Protein AF-A0A6P0SXP2-F1 (afdb_monomer)

Structure (mmCIF, N/CA/C/O backbone):
data_AF-A0A6P0SXP2-F1
#
_entry.id   AF-A0A6P0SXP2-F1
#
loop_
_atom_site.group_PDB
_atom_site.id
_atom_site.type_symbol
_atom_site.label_atom_id
_atom_site.label_alt_id
_atom_site.label_comp_id
_atom_site.label_asym_id
_atom_site.label_entity_id
_atom_site.label_seq_id
_atom_site.pdbx_PDB_ins_code
_atom_site.Cartn_x
_atom_site.Cartn_y
_atom_site.Cartn_z
_atom_site.occupancy
_atom_site.B_iso_or_equiv
_atom_site.auth_seq_id
_atom_site.auth_comp_id
_atom_site.auth_asym_id
_atom_site.auth_atom_id
_atom_site.pdbx_PDB_model_num
ATOM 1 N N . MET A 1 1 ? 24.048 -11.506 -20.961 1.00 37.47 1 MET A N 1
ATOM 2 C CA . MET A 1 1 ? 23.8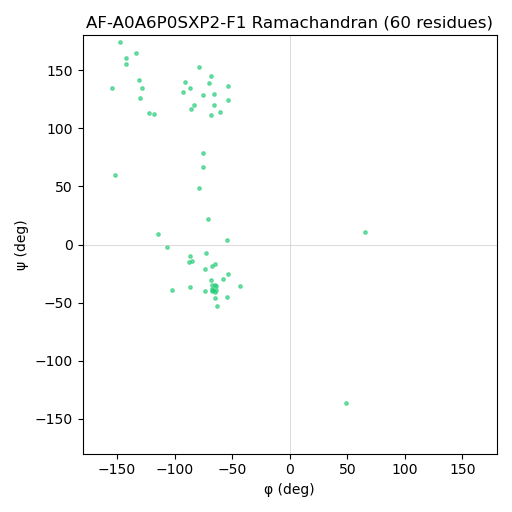22 -10.346 -20.072 1.00 37.47 1 MET A CA 1
ATOM 3 C C . MET A 1 1 ? 22.332 -10.058 -20.078 1.00 37.47 1 MET A C 1
ATOM 5 O O . MET A 1 1 ? 21.829 -9.555 -21.076 1.00 37.47 1 MET A O 1
ATOM 9 N N . ALA A 1 2 ? 21.602 -10.503 -19.055 1.00 41.53 2 ALA A N 1
ATOM 10 C CA . ALA A 1 2 ? 20.184 -10.181 -18.944 1.00 41.53 2 ALA A CA 1
ATOM 11 C C . ALA A 1 2 ? 20.081 -8.670 -18.715 1.00 41.53 2 ALA A C 1
ATOM 13 O O . ALA A 1 2 ? 20.670 -8.159 -17.764 1.00 41.53 2 ALA A O 1
ATOM 14 N N . LYS A 1 3 ? 19.407 -7.949 -19.618 1.00 45.75 3 LYS A N 1
ATOM 15 C CA . LYS A 1 3 ? 18.986 -6.573 -19.336 1.00 45.75 3 LYS A CA 1
ATOM 16 C C . LYS A 1 3 ? 18.203 -6.634 -18.022 1.00 45.75 3 LYS A C 1
ATOM 18 O O . LYS A 1 3 ? 17.266 -7.435 -17.979 1.00 45.75 3 LYS A O 1
ATOM 23 N N . PRO A 1 4 ? 18.565 -5.871 -16.976 1.00 49.97 4 PRO A N 1
ATOM 24 C CA . PRO A 1 4 ? 17.714 -5.802 -15.806 1.00 49.97 4 PRO A CA 1
ATOM 25 C C . PRO A 1 4 ? 16.395 -5.246 -16.327 1.00 49.97 4 PRO A C 1
ATOM 27 O O . PRO A 1 4 ? 16.354 -4.161 -16.912 1.00 49.97 4 PRO A O 1
ATOM 30 N N . VAL A 1 5 ? 15.344 -6.065 -16.277 1.00 46.03 5 VAL A N 1
ATOM 31 C CA . VAL A 1 5 ? 14.009 -5.617 -16.648 1.00 46.03 5 VAL A CA 1
ATOM 32 C C . VAL A 1 5 ? 13.555 -4.767 -15.472 1.00 46.03 5 VAL A C 1
ATOM 34 O O . VAL A 1 5 ? 12.853 -5.185 -14.565 1.00 46.03 5 VAL A O 1
ATOM 37 N N . ASP A 1 6 ? 14.071 -3.548 -15.455 1.00 52.81 6 ASP A N 1
ATOM 38 C CA . ASP A 1 6 ? 13.765 -2.518 -14.481 1.00 52.81 6 ASP A CA 1
ATOM 39 C C . ASP A 1 6 ? 12.421 -1.884 -14.858 1.00 52.81 6 ASP A C 1
ATOM 41 O O . ASP A 1 6 ? 12.234 -0.672 -14.958 1.00 52.81 6 ASP A O 1
ATOM 45 N N . ILE A 1 7 ? 11.427 -2.740 -15.112 1.00 54.06 7 ILE A N 1
ATOM 46 C CA . ILE A 1 7 ? 10.027 -2.359 -14.969 1.00 54.06 7 ILE A CA 1
ATOM 47 C C . ILE A 1 7 ? 9.815 -2.345 -13.452 1.00 54.06 7 ILE A C 1
ATOM 49 O O . ILE A 1 7 ? 9.195 -3.241 -12.887 1.00 54.06 7 ILE A O 1
ATOM 53 N N . GLY A 1 8 ? 10.487 -1.386 -12.802 1.00 68.31 8 GLY A N 1
ATOM 54 C CA . GLY A 1 8 ? 10.751 -1.369 -11.374 1.00 68.31 8 GLY A CA 1
ATOM 55 C C . GLY A 1 8 ? 9.453 -1.519 -10.612 1.00 68.31 8 GLY A C 1
ATOM 56 O O . GLY A 1 8 ? 8.454 -0.899 -10.974 1.00 68.31 8 GLY A O 1
ATOM 57 N N . SER A 1 9 ? 9.449 -2.353 -9.577 1.00 74.88 9 SER A N 1
ATOM 58 C CA . SER A 1 9 ? 8.274 -2.689 -8.766 1.00 74.88 9 SER A CA 1
ATOM 59 C C . SER A 1 9 ? 7.419 -1.465 -8.421 1.00 74.88 9 SER A C 1
ATOM 61 O O . SER A 1 9 ? 6.196 -1.536 -8.470 1.00 74.88 9 SER A O 1
ATOM 63 N N . LYS A 1 10 ? 8.048 -0.302 -8.197 1.00 77.75 10 LYS A N 1
ATOM 64 C CA . LYS A 1 10 ? 7.376 0.997 -8.024 1.00 77.75 10 LYS A CA 1
ATOM 65 C C . LYS A 1 10 ? 6.433 1.360 -9.169 1.00 77.75 10 LYS A C 1
ATOM 67 O O . LYS A 1 10 ? 5.313 1.785 -8.916 1.00 77.75 10 LYS A O 1
ATOM 72 N N . ARG A 1 11 ? 6.860 1.182 -10.419 1.00 82.31 11 ARG A N 1
ATOM 73 C CA . ARG A 1 11 ? 6.058 1.440 -11.619 1.00 82.31 11 ARG A CA 1
ATOM 74 C C . ARG A 1 11 ? 4.892 0.466 -11.746 1.00 82.31 11 ARG A C 1
ATOM 76 O O . ARG A 1 11 ? 3.844 0.872 -12.218 1.00 82.31 11 ARG A O 1
ATOM 83 N N . LEU A 1 12 ? 5.043 -0.793 -11.338 1.00 85.00 12 LEU A N 1
ATOM 84 C CA . LEU A 1 12 ? 3.928 -1.751 -11.333 1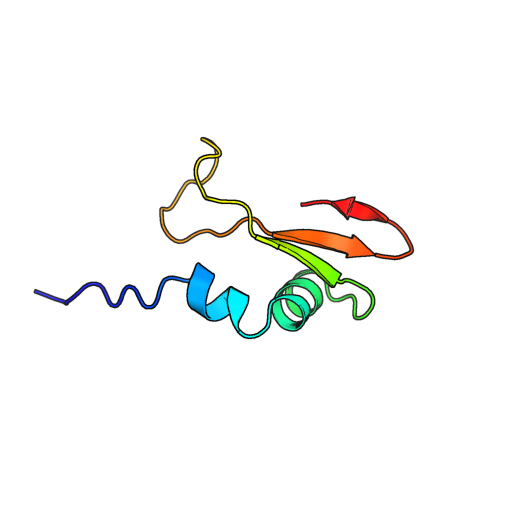.00 85.00 12 LEU A CA 1
ATOM 85 C C . LEU A 1 12 ? 2.938 -1.462 -10.200 1.00 85.00 12 LEU A C 1
ATOM 87 O O . LEU A 1 12 ? 1.727 -1.527 -10.402 1.00 85.00 12 LEU A O 1
ATOM 91 N N . ILE A 1 13 ? 3.447 -1.098 -9.024 1.00 87.81 13 ILE A N 1
ATOM 92 C CA . ILE A 1 13 ? 2.626 -0.732 -7.869 1.00 87.81 13 ILE A CA 1
ATOM 93 C C . ILE A 1 13 ? 1.872 0.574 -8.136 1.00 87.81 13 ILE A C 1
ATOM 95 O O . ILE A 1 13 ? 0.690 0.668 -7.813 1.00 87.81 13 ILE A O 1
ATOM 99 N N . SER A 1 14 ? 2.496 1.549 -8.804 1.00 86.44 14 SER A N 1
ATOM 100 C CA . SER A 1 14 ? 1.861 2.833 -9.123 1.00 86.44 14 SER A CA 1
ATOM 101 C C . SER A 1 14 ? 0.720 2.734 -10.139 1.00 86.44 14 SER A C 1
ATOM 103 O O . SER A 1 14 ? -0.115 3.634 -10.181 1.00 86.44 14 SER A O 1
ATOM 105 N N . LEU A 1 15 ? 0.626 1.645 -10.915 1.00 91.75 15 LEU A N 1
ATOM 106 C CA . LEU A 1 15 ? -0.505 1.413 -11.822 1.00 91.75 15 LEU A CA 1
ATOM 107 C C . LEU A 1 15 ? -1.812 1.131 -11.071 1.00 91.75 15 LEU A C 1
ATOM 109 O O . LEU A 1 15 ? -2.886 1.446 -11.579 1.00 91.75 15 LEU A O 1
ATOM 113 N N . ALA A 1 16 ? -1.737 0.523 -9.884 1.00 94.00 16 ALA A N 1
ATOM 114 C CA . ALA A 1 16 ? -2.913 0.137 -9.106 1.00 94.00 16 ALA A CA 1
ATOM 115 C C . ALA A 1 16 ? -2.626 0.113 -7.590 1.00 94.00 16 ALA A C 1
ATOM 117 O O . ALA A 1 16 ? -2.791 -0.925 -6.943 1.00 94.00 16 ALA A O 1
ATOM 118 N N . PRO A 1 17 ? -2.217 1.240 -6.984 1.00 93.56 17 PRO A N 1
ATOM 119 C CA . PRO A 1 17 ? -1.669 1.249 -5.628 1.00 93.56 17 PRO A CA 1
ATOM 120 C C . PRO A 1 17 ? -2.695 0.807 -4.573 1.00 93.56 17 PRO A C 1
ATOM 122 O O . PRO A 1 17 ? -2.352 0.068 -3.655 1.00 93.56 17 PRO A O 1
ATOM 125 N N . ASN A 1 18 ? -3.975 1.157 -4.753 1.00 96.56 18 ASN A N 1
ATOM 126 C CA . ASN A 1 18 ? -5.063 0.698 -3.882 1.00 96.56 18 ASN A CA 1
ATOM 127 C C . ASN A 1 18 ? -5.276 -0.818 -3.947 1.00 96.56 18 ASN A C 1
ATOM 129 O O . ASN A 1 18 ? -5.486 -1.445 -2.914 1.00 96.56 18 ASN A O 1
ATOM 133 N N . ALA A 1 19 ? -5.208 -1.410 -5.142 1.00 96.25 19 ALA A N 1
ATOM 134 C CA . ALA A 1 19 ? -5.402 -2.848 -5.302 1.00 96.25 19 ALA A CA 1
ATOM 135 C C . ALA A 1 19 ? -4.297 -3.629 -4.579 1.00 96.25 19 ALA A C 1
ATOM 137 O O . ALA A 1 19 ? -4.582 -4.618 -3.909 1.00 96.25 19 ALA A O 1
ATOM 138 N N . TRP A 1 20 ? -3.056 -3.140 -4.648 1.00 94.94 20 TRP A N 1
ATOM 139 C CA . TRP A 1 20 ? -1.926 -3.736 -3.942 1.00 94.94 20 TRP A CA 1
ATOM 140 C C . TRP A 1 20 ? -2.092 -3.693 -2.424 1.00 94.94 20 TRP A C 1
ATOM 142 O O . TRP A 1 20 ? -2.024 -4.739 -1.784 1.00 94.94 20 TRP A O 1
ATOM 152 N N . VAL A 1 21 ? -2.364 -2.522 -1.837 1.00 95.12 21 VAL A N 1
ATOM 153 C CA . VAL A 1 21 ? -2.505 -2.419 -0.372 1.00 95.12 21 VAL A CA 1
ATOM 154 C C . VAL A 1 21 ? -3.711 -3.199 0.150 1.00 95.12 21 VAL A C 1
ATOM 156 O O . VAL A 1 21 ? -3.627 -3.809 1.210 1.00 95.12 21 VAL A O 1
ATOM 159 N N . GLN A 1 22 ? -4.814 -3.259 -0.600 1.00 97.06 22 GLN A N 1
ATOM 160 C CA . GLN A 1 22 ? -5.985 -4.066 -0.234 1.00 97.06 22 GLN A CA 1
ATOM 161 C C . GLN A 1 22 ? -5.688 -5.561 -0.304 1.00 97.06 22 GLN A C 1
ATOM 163 O O . GLN A 1 22 ? -6.125 -6.310 0.564 1.00 97.06 22 GLN A O 1
ATOM 168 N N . TRP A 1 23 ? -4.940 -5.999 -1.320 1.00 96.06 23 TRP A N 1
ATOM 169 C CA . TRP A 1 23 ? -4.543 -7.395 -1.465 1.00 96.06 23 TRP A CA 1
ATOM 170 C C . TRP A 1 23 ? -3.611 -7.840 -0.333 1.00 96.06 23 TRP A C 1
ATOM 172 O O . TRP A 1 23 ? -3.861 -8.875 0.277 1.00 96.06 23 TRP A O 1
ATOM 182 N N . VAL A 1 24 ? -2.594 -7.036 0.001 1.00 93.25 24 VAL A N 1
ATOM 183 C CA . VAL A 1 24 ? -1.641 -7.355 1.080 1.00 93.25 24 VAL A CA 1
ATOM 184 C C . VAL A 1 24 ? -2.312 -7.349 2.456 1.00 93.25 24 VAL A C 1
ATOM 186 O O . VAL A 1 24 ? -2.015 -8.200 3.288 1.00 93.25 24 VAL A O 1
ATOM 189 N N . THR A 1 25 ? -3.225 -6.408 2.705 1.00 94.38 25 THR A N 1
ATOM 190 C CA . THR A 1 25 ? -3.902 -6.277 4.009 1.00 94.38 25 THR A CA 1
ATOM 191 C C . THR A 1 25 ? -5.158 -7.138 4.144 1.00 94.38 25 THR A C 1
AT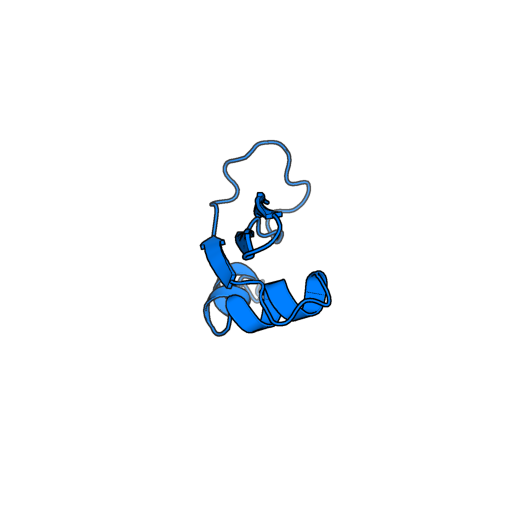OM 193 O O . THR A 1 25 ? -5.682 -7.283 5.245 1.00 94.38 25 THR A O 1
ATOM 196 N N . GLY A 1 26 ? -5.694 -7.667 3.040 1.00 96.38 26 GLY A N 1
ATOM 197 C CA . GLY A 1 26 ? -7.002 -8.327 3.011 1.00 96.38 26 GLY A CA 1
ATOM 198 C C . GLY A 1 26 ? -8.186 -7.394 3.302 1.00 96.38 26 GLY A C 1
ATOM 199 O O . GLY A 1 26 ? -9.301 -7.872 3.510 1.00 96.38 26 GLY A O 1
ATOM 200 N N . ASN A 1 27 ? -7.980 -6.072 3.327 1.00 95.81 27 ASN A N 1
ATOM 201 C CA . ASN A 1 27 ? -8.992 -5.097 3.725 1.00 95.81 27 ASN A CA 1
ATOM 202 C C . ASN A 1 27 ? -9.333 -4.140 2.571 1.00 95.81 27 ASN A C 1
ATOM 204 O O . ASN A 1 27 ? -8.545 -3.276 2.192 1.00 95.81 27 ASN A O 1
ATOM 208 N N . SER A 1 28 ? -10.563 -4.245 2.056 1.00 96.56 28 SER A N 1
ATOM 209 C CA . SER A 1 28 ? -11.077 -3.434 0.937 1.00 96.56 28 SER A CA 1
ATOM 210 C C . SER A 1 28 ? -11.207 -1.933 1.234 1.00 96.56 28 SER A C 1
ATOM 212 O O . SER A 1 28 ? -11.327 -1.123 0.309 1.00 96.56 28 SER A O 1
ATOM 214 N N . GLN A 1 29 ? -11.186 -1.542 2.509 1.00 96.56 29 GLN A N 1
ATOM 215 C CA . GLN A 1 29 ? -11.270 -0.146 2.943 1.00 96.56 29 GLN A CA 1
ATOM 216 C C . GLN A 1 29 ? -9.904 0.539 2.986 1.00 96.56 29 GLN A C 1
ATOM 218 O O . GLN A 1 29 ? -9.847 1.760 3.109 1.00 96.56 29 GLN A O 1
ATOM 223 N N . VAL A 1 30 ? -8.809 -0.213 2.838 1.00 97.38 30 VAL A N 1
ATOM 224 C CA . VAL A 1 30 ? -7.466 0.367 2.805 1.00 97.38 30 VAL A CA 1
ATOM 225 C C . VAL A 1 30 ? -7.265 1.1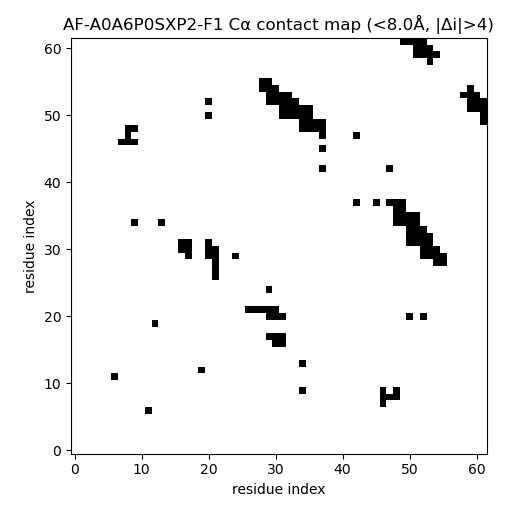49 1.505 1.00 97.38 30 VAL A C 1
ATOM 227 O O . VAL A 1 30 ? -7.706 0.748 0.416 1.00 97.38 30 VAL A O 1
ATOM 230 N N . ARG A 1 31 ? -6.629 2.312 1.619 1.00 97.00 31 ARG A N 1
ATOM 231 C CA . ARG A 1 31 ? -6.269 3.201 0.513 1.00 97.00 31 ARG A CA 1
ATOM 232 C C . ARG A 1 31 ? -4.791 3.537 0.602 1.00 97.00 31 ARG A C 1
ATOM 234 O O . ARG A 1 31 ? -4.301 3.858 1.675 1.00 97.00 31 ARG A O 1
ATOM 241 N N . ALA A 1 32 ? -4.087 3.468 -0.520 1.00 95.25 32 ALA A N 1
ATOM 242 C CA . ALA A 1 32 ? -2.709 3.921 -0.606 1.00 95.25 32 ALA A CA 1
ATOM 243 C C . ALA A 1 32 ? -2.697 5.455 -0.631 1.00 95.25 32 ALA A C 1
ATOM 245 O O . ALA A 1 32 ? -3.411 6.064 -1.429 1.00 95.25 32 ALA A O 1
ATOM 246 N N . SER A 1 33 ? -1.897 6.071 0.234 1.00 91.38 33 SER A N 1
ATOM 247 C CA . SER A 1 33 ? -1.740 7.524 0.314 1.00 91.38 33 SER A CA 1
ATOM 248 C C . SER A 1 33 ? -0.442 8.001 -0.334 1.00 91.38 33 SER A C 1
ATOM 250 O O . SER A 1 33 ? -0.455 9.013 -1.032 1.00 91.38 33 SER A O 1
ATOM 252 N N . GLN A 1 34 ? 0.667 7.275 -0.166 1.00 89.81 34 GLN A N 1
ATOM 253 C CA . GLN A 1 34 ? 1.961 7.671 -0.728 1.00 89.81 34 GLN A CA 1
ATOM 254 C C . GLN A 1 34 ? 2.876 6.463 -0.950 1.00 89.81 34 GLN A C 1
ATOM 256 O O . GLN A 1 34 ? 3.032 5.633 -0.063 1.00 89.81 34 GLN A O 1
ATOM 261 N N . LEU A 1 35 ? 3.537 6.385 -2.107 1.00 87.19 35 LEU A N 1
ATOM 262 C CA . LEU A 1 35 ? 4.694 5.502 -2.282 1.00 87.19 35 LEU A CA 1
ATOM 263 C C . LEU A 1 35 ? 5.920 6.243 -1.747 1.00 87.19 35 LEU A C 1
ATOM 265 O O . LEU A 1 35 ? 6.227 7.336 -2.222 1.00 87.19 35 LEU A O 1
ATOM 269 N N . LEU A 1 36 ? 6.588 5.675 -0.748 1.00 83.00 36 LEU A N 1
ATOM 270 C CA . LEU A 1 36 ? 7.801 6.252 -0.187 1.00 83.00 36 LEU A CA 1
ATOM 271 C C . LEU A 1 36 ? 9.007 5.784 -0.999 1.00 83.00 36 LEU A C 1
ATOM 273 O O . LEU A 1 36 ? 9.132 4.602 -1.338 1.00 83.00 36 LEU A O 1
ATOM 277 N N . ASP A 1 37 ? 9.894 6.723 -1.319 1.00 68.94 37 ASP A N 1
ATOM 278 C CA . ASP A 1 37 ? 11.154 6.380 -1.952 1.00 68.94 37 ASP A CA 1
ATOM 279 C C . ASP A 1 37 ? 12.056 5.616 -0.981 1.00 68.94 37 ASP A C 1
ATOM 281 O O . ASP A 1 37 ? 12.075 5.847 0.228 1.00 68.94 37 ASP A O 1
ATOM 285 N N . ALA A 1 38 ? 12.803 4.671 -1.548 1.00 60.22 38 ALA A N 1
ATOM 286 C CA . ALA A 1 38 ? 13.638 3.698 -0.853 1.00 60.22 38 ALA A CA 1
ATOM 287 C C . ALA A 1 38 ? 14.898 4.310 -0.206 1.00 60.22 38 ALA A C 1
ATOM 289 O O . ALA A 1 38 ? 15.864 3.608 0.065 1.00 60.22 38 ALA A O 1
ATOM 290 N N . GLU A 1 39 ? 14.893 5.618 0.060 1.00 56.28 39 GLU A N 1
ATOM 291 C CA . GLU A 1 39 ? 15.938 6.303 0.826 1.00 56.28 39 GLU A CA 1
ATOM 292 C C . GLU A 1 39 ? 15.861 5.971 2.329 1.00 56.28 39 GLU A C 1
ATOM 294 O O . GLU A 1 39 ? 16.768 6.294 3.099 1.00 56.28 39 GLU A O 1
ATOM 299 N N . PHE A 1 40 ? 14.811 5.260 2.757 1.00 56.41 40 PHE A N 1
ATOM 300 C CA . PHE A 1 40 ? 14.764 4.617 4.064 1.00 56.41 40 PHE A CA 1
ATOM 301 C C . PHE A 1 40 ? 15.769 3.457 4.121 1.00 56.41 40 PHE A C 1
ATOM 303 O O . PHE A 1 40 ? 15.577 2.406 3.519 1.00 56.41 40 PHE A O 1
ATOM 310 N N . GLN A 1 41 ? 16.818 3.642 4.924 1.00 50.28 41 GLN A N 1
ATOM 311 C CA . GLN A 1 41 ? 17.960 2.743 5.178 1.00 50.28 41 GLN A CA 1
ATOM 312 C C . GLN A 1 41 ? 17.617 1.303 5.645 1.00 50.28 41 GLN A C 1
ATOM 314 O O . GLN A 1 41 ? 18.513 0.543 5.995 1.00 50.28 41 GLN A O 1
ATOM 319 N N . TRP A 1 42 ? 16.337 0.927 5.719 1.00 59.50 42 TRP A N 1
ATOM 320 C CA . TRP A 1 42 ? 15.853 -0.357 6.250 1.00 59.50 42 TRP A CA 1
ATOM 321 C C . TRP A 1 42 ? 15.367 -1.330 5.173 1.00 59.50 42 TRP A C 1
ATOM 323 O O . TRP A 1 42 ? 14.985 -2.460 5.479 1.00 59.50 42 TRP A O 1
ATOM 333 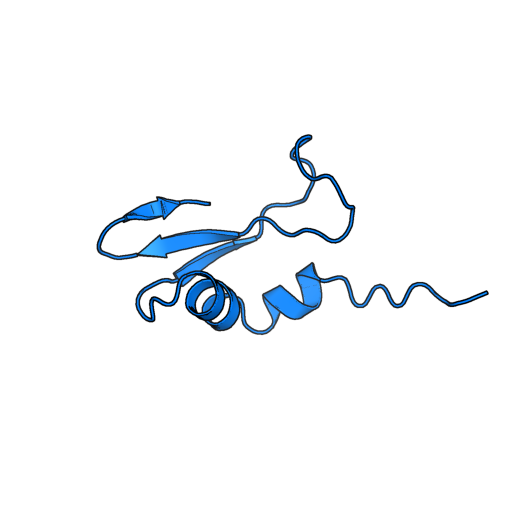N N . ILE A 1 43 ? 15.386 -0.915 3.911 1.00 60.88 43 ILE A N 1
ATOM 334 C CA . ILE A 1 43 ? 14.948 -1.754 2.807 1.00 60.88 43 ILE A CA 1
ATOM 335 C C . ILE A 1 43 ? 16.118 -2.629 2.350 1.00 60.8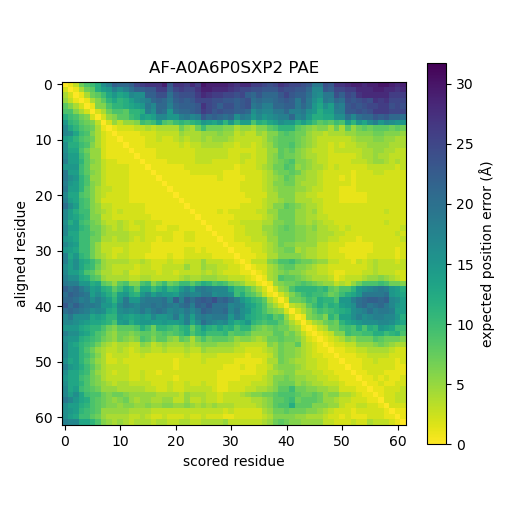8 43 ILE A C 1
ATOM 337 O O . ILE A 1 43 ? 17.151 -2.132 1.911 1.00 60.88 43 ILE A O 1
ATOM 341 N N . SER A 1 44 ? 15.968 -3.949 2.484 1.00 59.78 44 SER A N 1
ATOM 342 C CA . SER A 1 44 ? 17.053 -4.903 2.206 1.00 59.78 44 SER A CA 1
ATOM 343 C C . SER A 1 44 ? 17.338 -5.073 0.713 1.00 59.78 44 SER A C 1
ATOM 345 O O . SER A 1 44 ? 18.415 -5.549 0.351 1.00 59.78 44 SER A O 1
ATOM 347 N N . ARG A 1 45 ? 16.379 -4.737 -0.161 1.00 67.94 45 ARG A N 1
ATOM 348 C CA . ARG A 1 45 ? 16.511 -4.884 -1.614 1.00 67.94 45 ARG A CA 1
ATOM 349 C C . ARG A 1 45 ? 16.109 -3.601 -2.327 1.00 67.94 45 ARG A C 1
ATOM 351 O O . ARG A 1 45 ? 15.094 -2.994 -2.012 1.00 67.94 45 ARG A O 1
ATOM 358 N N . GLU A 1 46 ? 16.844 -3.270 -3.381 1.00 67.06 46 GLU A N 1
ATOM 359 C CA . GLU A 1 46 ? 16.549 -2.149 -4.289 1.00 67.06 46 GLU A CA 1
ATOM 360 C C . GLU A 1 46 ? 15.121 -2.198 -4.874 1.00 67.06 46 GLU A C 1
ATOM 362 O O . GLU A 1 46 ? 14.543 -1.173 -5.229 1.00 67.06 46 GLU A O 1
ATOM 367 N N . SER A 1 47 ? 14.531 -3.394 -4.945 1.00 71.94 47 SER A N 1
ATOM 368 C CA . SER A 1 47 ? 13.205 -3.639 -5.508 1.00 71.94 47 SER A CA 1
ATOM 369 C C . SER A 1 47 ? 12.032 -3.426 -4.554 1.00 71.94 47 SER A C 1
ATOM 371 O O . SER A 1 47 ? 10.893 -3.453 -5.034 1.00 71.94 47 SER A O 1
ATOM 373 N N . ASP A 1 48 ? 12.254 -3.312 -3.241 1.00 77.62 48 ASP A N 1
ATOM 374 C CA . ASP A 1 48 ? 11.119 -3.226 -2.320 1.00 77.62 48 ASP A CA 1
ATOM 375 C C . ASP A 1 48 ? 10.534 -1.808 -2.314 1.00 77.62 48 ASP A C 1
ATOM 377 O O . ASP A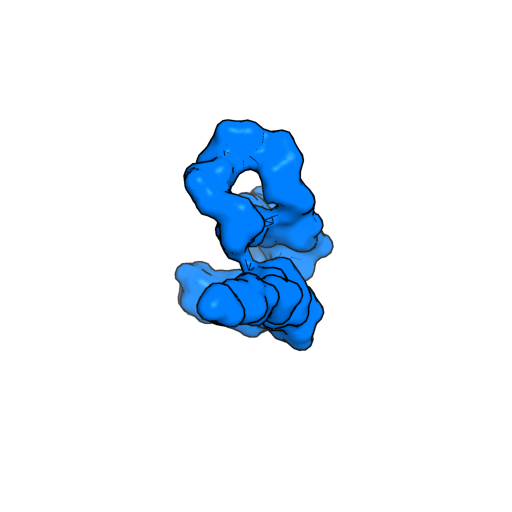 1 48 ? 11.199 -0.807 -2.597 1.00 77.62 48 ASP A O 1
ATOM 381 N N . VAL A 1 49 ? 9.242 -1.730 -2.007 1.00 80.56 49 VAL A N 1
ATOM 382 C CA . VAL A 1 49 ? 8.470 -0.490 -2.042 1.00 80.56 49 VAL A CA 1
ATOM 383 C C . VAL A 1 49 ? 7.721 -0.362 -0.733 1.00 80.56 49 VAL A C 1
ATOM 385 O O . VAL A 1 49 ? 6.975 -1.262 -0.356 1.00 80.56 49 VAL A O 1
ATOM 388 N N . ILE A 1 50 ? 7.902 0.772 -0.065 1.00 87.44 50 ILE A N 1
ATOM 389 C CA . ILE A 1 50 ? 7.109 1.129 1.107 1.00 87.44 50 ILE A CA 1
ATOM 390 C C . ILE A 1 50 ? 5.925 1.964 0.627 1.00 87.44 50 ILE A C 1
ATOM 392 O O . ILE A 1 50 ? 6.089 2.914 -0.143 1.00 87.44 50 ILE A O 1
ATOM 396 N N . VAL A 1 51 ? 4.725 1.606 1.077 1.00 90.38 51 VAL A N 1
ATOM 397 C CA . VAL A 1 51 ? 3.493 2.310 0.725 1.00 90.38 51 VAL A CA 1
ATOM 398 C C . VAL A 1 51 ? 2.828 2.776 2.005 1.00 90.38 51 VAL A C 1
ATOM 400 O O . VAL A 1 51 ? 2.319 1.972 2.772 1.00 90.38 51 VAL A O 1
ATOM 403 N N . LYS A 1 52 ? 2.777 4.090 2.206 1.00 93.38 52 LYS A N 1
ATOM 404 C CA . LYS A 1 52 ? 1.904 4.676 3.212 1.00 93.38 52 LYS A CA 1
ATOM 405 C C . LYS A 1 52 ? 0.459 4.422 2.800 1.00 93.38 52 LYS A C 1
ATOM 407 O O . LYS A 1 52 ? 0.078 4.689 1.655 1.00 93.38 52 LYS A O 1
ATOM 412 N N . ALA A 1 53 ? -0.331 3.896 3.720 1.00 95.44 53 ALA A N 1
ATOM 413 C CA . ALA A 1 53 ? -1.721 3.549 3.502 1.00 95.44 53 ALA A CA 1
ATOM 414 C C . ALA A 1 53 ? -2.591 4.052 4.652 1.00 95.44 53 ALA A C 1
ATOM 416 O O . ALA A 1 53 ? -2.097 4.424 5.713 1.00 95.44 53 ALA A O 1
ATOM 417 N N . SER A 1 54 ? -3.901 4.088 4.437 1.00 96.69 54 SER A N 1
ATOM 418 C CA . SER A 1 54 ? -4.851 4.424 5.482 1.00 96.69 54 SER A CA 1
ATOM 419 C C . SER A 1 54 ? -6.132 3.613 5.411 1.00 96.69 54 SER A C 1
ATOM 421 O O . SER A 1 54 ? -6.509 3.103 4.355 1.00 96.69 54 SER A O 1
ATOM 423 N N . SER A 1 55 ? -6.808 3.484 6.551 1.00 95.69 55 SER A N 1
ATOM 424 C CA . SER A 1 55 ? -8.153 2.913 6.642 1.00 95.69 55 SER A CA 1
ATOM 425 C C . SER A 1 55 ? -8.995 3.658 7.683 1.00 95.69 55 SER A C 1
ATOM 427 O O . SER A 1 55 ? -8.425 4.309 8.562 1.00 95.69 55 SER A O 1
ATOM 429 N N . PRO A 1 56 ? -10.336 3.546 7.637 1.00 93.56 56 PRO A N 1
ATOM 430 C CA . PRO A 1 56 ? -11.208 4.158 8.643 1.00 93.56 56 PRO A CA 1
ATOM 431 C C . PRO A 1 56 ? -10.914 3.700 10.078 1.00 93.56 56 PRO A C 1
ATOM 433 O O . PRO A 1 56 ? -11.131 4.452 11.019 1.00 93.56 56 PRO A O 1
ATOM 436 N N . GLU A 1 57 ? -10.424 2.472 10.238 1.00 93.69 57 GLU A N 1
ATOM 437 C CA . GLU A 1 57 ? -10.161 1.861 11.542 1.00 93.69 57 GLU A CA 1
ATOM 438 C C . GLU A 1 57 ? -8.763 2.202 12.079 1.00 93.69 57 GLU A C 1
ATOM 440 O O . GLU A 1 57 ? -8.599 2.422 13.274 1.00 93.69 57 GLU A O 1
ATOM 445 N N . HIS A 1 58 ? -7.762 2.294 11.197 1.00 89.94 58 HIS A N 1
ATOM 446 C CA . HIS A 1 58 ? -6.351 2.388 11.594 1.00 89.94 58 HIS A CA 1
ATOM 447 C C . HIS A 1 58 ? -5.677 3.720 11.238 1.00 89.94 58 HIS A C 1
ATOM 449 O O . HIS A 1 58 ? -4.467 3.843 11.403 1.00 89.94 58 HIS A O 1
ATOM 455 N N . SER A 1 59 ? -6.431 4.728 10.778 1.00 90.50 59 SER A N 1
ATOM 456 C CA . SER A 1 59 ? -5.863 6.003 10.300 1.00 90.50 59 SER A CA 1
ATOM 457 C C . SER A 1 59 ? -4.710 5.740 9.318 1.00 90.50 59 SER A C 1
ATOM 459 O O . SER A 1 59 ? -4.891 4.888 8.453 1.00 90.50 59 SER A O 1
ATOM 461 N N . GLU A 1 60 ? -3.567 6.434 9.391 1.00 93.56 60 GLU A N 1
ATOM 462 C CA . GLU A 1 60 ? -2.410 6.180 8.517 1.00 93.56 60 GLU A CA 1
ATOM 463 C C . GLU A 1 60 ? 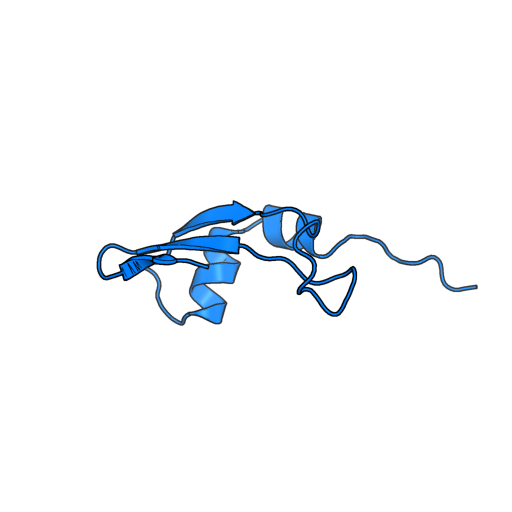-1.418 5.161 9.106 1.00 93.56 60 G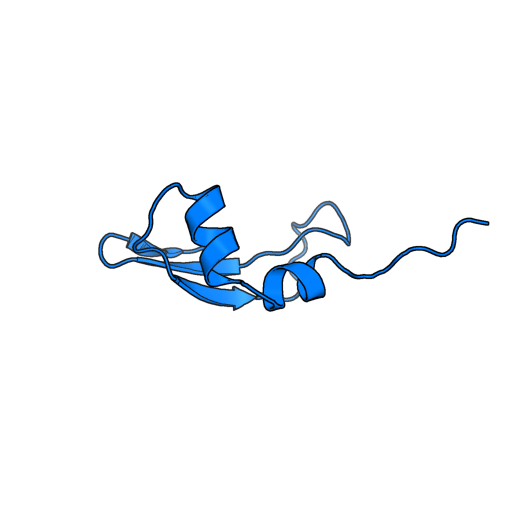LU A C 1
ATOM 465 O O . GLU A 1 60 ? -1.081 5.222 10.287 1.00 93.56 60 GLU A O 1
ATOM 470 N N . PHE A 1 61 ? -0.890 4.283 8.252 1.00 92.81 61 PHE A N 1
ATOM 471 C CA . PHE A 1 61 ? 0.125 3.275 8.569 1.00 92.81 61 PHE A CA 1
ATOM 472 C C . PHE A 1 61 ? 1.061 3.016 7.370 1.00 92.81 61 PHE A C 1
ATOM 474 O O . PHE A 1 61 ? 0.864 3.579 6.289 1.00 92.81 61 PHE A O 1
ATOM 481 N N . LEU A 1 62 ? 2.106 2.207 7.584 1.00 89.19 62 LEU A N 1
ATOM 482 C CA . LEU A 1 62 ? 3.097 1.784 6.581 1.00 89.19 62 LEU A CA 1
ATOM 483 C C . LEU A 1 62 ? 2.981 0.287 6.288 1.00 89.19 62 LEU A C 1
ATOM 485 O O . LEU A 1 62 ? 2.627 -0.453 7.234 1.00 89.19 62 LEU A O 1
#

Foldseek 3Di:
DDDPPPCALVVVCVVPVLVVVCVVVVHNQKDFDDWDDPPPPPDPDPRDIDTWIAGPVRGIDD

Mean predicted aligned error: 7.2 Å

Nearest PDB structures (foldseek):
  6jy5-assembly1_C  TM=6.650E-01  e=6.221E+00  Halothiobacillus neapolitanus
  2ia7-assembly1_A  TM=4.670E-01  e=7.582E+00  Geobacter sulfurreducens
  7aeb-assembly1_S  TM=4.680E-01  e=6.645E+00  Algoriphagus machipongonensis
  4fsx-assembly1_A  TM=2.442E-01  e=7.582E+00  Zea mays

Secondary structure (DSSP, 8-state):
--------HHHHHHHSHHHHHHHHHS-TT-EEEEEEPTTSTT-SSTT--EEEEEETTTEEE-

Radius of gyration: 13.07 Å; Cα contacts (8 Å, |Δi|>4): 74; chains: 1; bounding box: 35×18×32 Å

Sequence (62 aa):
MAKPVDIGSKRLISLAPNAWVQWVTGNSQVRASQLLDAEFQWISRESDVIVKASSPEHSEFL

pLDDT: mean 80.63, std 17.52, range [37.47, 97.38]

Solvent-accessible surface area (backbone atoms only — not comparable to full-atom values): 3917 Å² total; per-residue (Å²): 132,81,75,79,81,72,75,42,52,62,64,61,41,66,74,42,41,41,60,52,50,17,62,77,68,74,35,86,69,38,38,56,77,42,78,49,72,76,81,52,92,79,64,92,48,96,66,60,74,50,48,33,29,32,30,95,88,65,47,74,50,112